Protein AF-A0A7L9AWD6-F1 (afdb_monomer)

Foldseek 3Di:
DDDDDDPDDDPDDDDDDDDDDDLVVLLVVLVVQVVVCVVVVHDDDDDFPCVVVVPHRVSSVVSND

Radius of gyration: 16.6 Å; Cα contacts (8 Å, |Δi|>4): 28; chains: 1; bounding box: 35×27×47 Å

Structure (mmCIF, N/CA/C/O backbone):
data_AF-A0A7L9AWD6-F1
#
_entry.id   AF-A0A7L9AWD6-F1
#
loop_
_atom_site.group_PDB
_atom_site.id
_atom_site.type_symbol
_atom_site.label_atom_id
_atom_site.label_alt_id
_atom_site.label_comp_id
_atom_site.label_asym_id
_atom_site.label_entity_id
_atom_site.label_seq_id
_atom_site.pdbx_PDB_ins_code
_atom_site.Cartn_x
_atom_site.Cartn_y
_atom_site.Cartn_z
_atom_site.occupancy
_atom_site.B_iso_or_equiv
_atom_site.auth_seq_id
_atom_site.auth_comp_id
_atom_site.auth_asym_id
_atom_site.auth_atom_id
_atom_site.pdbx_PDB_model_num
ATOM 1 N N . GLU A 1 1 ? 2.854 -19.360 15.734 1.00 78.94 1 GLU A N 1
ATOM 2 C CA . GLU A 1 1 ? 1.877 -18.732 16.647 1.00 78.94 1 GLU A CA 1
ATOM 3 C C . GLU A 1 1 ? 1.141 -17.604 15.931 1.00 78.94 1 GLU A C 1
ATOM 5 O O . GLU A 1 1 ? 1.809 -16.790 15.295 1.00 78.94 1 GLU A O 1
ATOM 10 N N . PRO A 1 2 ? -0.202 -17.570 15.952 1.00 88.50 2 PRO A N 1
ATOM 11 C CA . PRO A 1 2 ? -0.972 -16.478 15.364 1.00 88.50 2 PRO A CA 1
ATOM 12 C C . PRO A 1 2 ? -0.773 -15.172 16.149 1.00 88.50 2 PRO A C 1
ATOM 14 O O . PRO A 1 2 ? -0.813 -15.159 17.377 1.00 88.50 2 PRO A O 1
ATOM 17 N N . ILE A 1 3 ? -0.600 -14.058 15.434 1.00 91.94 3 ILE A N 1
ATOM 18 C CA .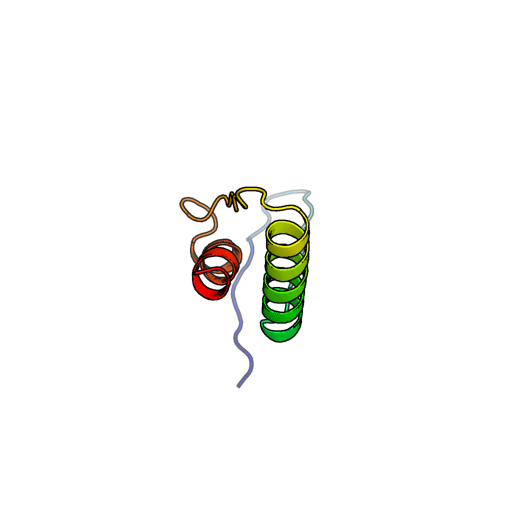 ILE A 1 3 ? -0.504 -12.718 16.028 1.00 91.94 3 ILE A CA 1
ATOM 19 C C . ILE A 1 3 ? -1.920 -12.177 16.254 1.00 91.94 3 ILE A C 1
ATOM 21 O O . ILE A 1 3 ? -2.760 -12.239 15.356 1.00 91.94 3 ILE A O 1
ATOM 25 N N . ARG A 1 4 ? -2.192 -11.635 17.445 1.00 93.31 4 ARG A N 1
ATOM 26 C CA . ARG A 1 4 ? -3.488 -11.042 17.808 1.00 93.31 4 ARG A CA 1
ATOM 27 C C . ARG A 1 4 ? -3.303 -9.593 18.252 1.00 93.31 4 ARG A C 1
ATOM 29 O O . ARG A 1 4 ? -2.403 -9.300 19.035 1.00 93.31 4 ARG A O 1
ATOM 36 N N . HIS A 1 5 ? -4.174 -8.707 17.779 1.00 93.00 5 HIS A N 1
ATOM 37 C CA . HIS A 1 5 ? -4.202 -7.292 18.151 1.00 93.00 5 HIS A CA 1
ATOM 38 C C . HIS A 1 5 ? -5.646 -6.840 18.382 1.00 93.00 5 HIS A C 1
ATOM 40 O O . HIS A 1 5 ? -6.540 -7.240 17.638 1.00 93.00 5 HIS A O 1
ATOM 46 N N . VAL A 1 6 ? -5.866 -5.998 19.395 1.00 95.25 6 VAL A N 1
ATOM 47 C CA . VAL A 1 6 ? -7.152 -5.314 19.593 1.00 95.25 6 VAL A CA 1
ATOM 48 C C . VAL A 1 6 ? -7.280 -4.237 18.520 1.00 95.25 6 VAL A C 1
ATOM 50 O O . VAL A 1 6 ? -6.391 -3.400 18.378 1.00 95.25 6 VAL A O 1
ATOM 53 N N . VAL A 1 7 ? -8.363 -4.289 17.743 1.00 93.31 7 VAL A N 1
ATOM 54 C CA . VAL A 1 7 ? -8.631 -3.310 16.678 1.00 93.31 7 VAL A CA 1
ATOM 55 C C . VAL A 1 7 ? -9.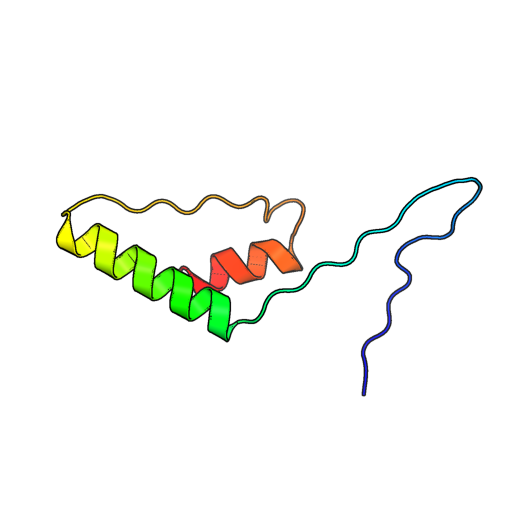303 -2.061 17.249 1.00 93.31 7 VAL A C 1
ATOM 57 O O . VAL A 1 7 ? -8.880 -0.957 16.923 1.00 93.31 7 VAL A O 1
ATOM 60 N N . ASN A 1 8 ? -10.327 -2.224 18.095 1.00 96.00 8 ASN A N 1
ATOM 61 C CA . ASN A 1 8 ? -11.014 -1.131 18.786 1.00 96.00 8 ASN A CA 1
ATOM 62 C C . ASN A 1 8 ? -11.905 -1.653 19.933 1.00 96.00 8 ASN A C 1
ATOM 64 O O . ASN A 1 8 ? -12.464 -2.744 19.807 1.00 96.00 8 ASN A O 1
ATOM 68 N N . ASP A 1 9 ? -12.117 -0.834 20.969 1.00 96.50 9 ASP A N 1
ATOM 69 C CA . ASP A 1 9 ? -13.126 -1.043 22.018 1.00 96.50 9 ASP A CA 1
ATOM 70 C C . ASP A 1 9 ? -14.347 -0.142 21.750 1.00 96.50 9 ASP A C 1
ATOM 72 O O . ASP A 1 9 ? -14.308 1.078 21.930 1.00 96.50 9 ASP A O 1
ATOM 76 N N . TYR A 1 10 ? -15.445 -0.722 21.265 1.00 96.31 10 TYR A N 1
ATOM 77 C CA . TYR A 1 10 ? -16.635 0.034 20.858 1.00 96.31 10 TYR A CA 1
ATOM 78 C C . TYR A 1 10 ? -17.429 0.543 22.072 1.00 96.31 10 TYR A C 1
ATOM 80 O O . TYR A 1 10 ? -17.926 -0.248 22.865 1.00 96.31 10 TYR A O 1
ATOM 88 N N . GLN A 1 11 ? -17.615 1.864 22.181 1.00 96.62 11 GLN A N 1
ATOM 89 C CA . GLN A 1 11 ? -18.454 2.498 23.219 1.00 96.62 11 GLN A CA 1
ATOM 90 C C . GLN A 1 11 ? -19.898 2.779 22.749 1.00 96.62 11 GLN A C 1
ATOM 92 O O . GLN A 1 11 ? -20.701 3.355 23.477 1.00 96.62 11 GLN A O 1
ATOM 97 N N . GLY A 1 12 ? -20.234 2.386 21.520 1.00 96.81 12 GLY A N 1
ATOM 98 C CA . GLY A 1 12 ? -21.528 2.593 20.874 1.00 96.81 12 GLY A CA 1
ATOM 99 C C . GLY A 1 12 ? -21.578 1.882 19.515 1.00 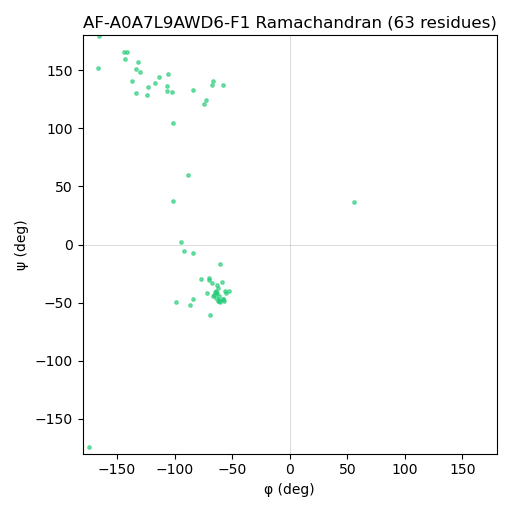96.81 12 GLY A C 1
ATOM 100 O O . GLY A 1 12 ? -20.631 1.165 19.175 1.00 96.81 12 GLY A O 1
ATOM 101 N N . PRO A 1 13 ? -22.655 2.055 18.727 1.00 97.00 13 PRO A N 1
ATOM 102 C CA . PRO A 1 13 ? -22.777 1.426 17.413 1.00 97.00 13 PRO A CA 1
ATOM 103 C C . PRO A 1 13 ? -21.626 1.822 16.480 1.00 97.00 13 PRO A C 1
ATOM 105 O O . PRO A 1 13 ? -21.243 2.988 16.411 1.00 97.00 13 PRO A O 1
ATOM 108 N N . GLY A 1 14 ? -21.087 0.859 15.735 1.00 95.69 14 GLY A N 1
ATOM 109 C CA . GLY A 1 14 ? -19.976 1.090 14.819 1.00 95.69 14 GLY A CA 1
ATOM 110 C C . GLY A 1 14 ? -19.770 -0.066 13.848 1.00 95.69 14 GLY A C 1
ATOM 111 O O . GLY A 1 14 ? -20.493 -1.060 13.879 1.00 95.69 14 GLY A O 1
ATOM 112 N N . VAL A 1 15 ? -18.774 0.081 12.975 1.00 96.06 15 VAL A N 1
ATOM 113 C CA . VAL A 1 15 ? -18.408 -0.912 11.955 1.00 96.06 15 VAL A CA 1
ATOM 114 C C . VAL A 1 15 ? -16.901 -1.164 11.965 1.00 96.06 15 VAL A C 1
ATOM 116 O O . VAL A 1 15 ? -16.126 -0.326 12.430 1.00 96.06 15 VAL A O 1
ATOM 119 N N . ALA A 1 16 ? -16.486 -2.328 11.471 1.00 96.19 16 ALA A N 1
ATOM 120 C CA . ALA A 1 16 ? -15.086 -2.714 11.311 1.00 96.19 16 ALA A CA 1
ATOM 121 C C . ALA A 1 16 ? -14.849 -3.229 9.889 1.00 96.19 16 ALA A C 1
ATOM 123 O O . ALA A 1 16 ? -15.731 -3.856 9.304 1.00 96.19 16 ALA A O 1
ATOM 124 N N . LEU A 1 17 ? -13.641 -3.022 9.366 1.00 96.19 17 LEU A N 1
ATOM 125 C CA . LEU A 1 17 ? -13.177 -3.622 8.117 1.00 96.19 17 LEU A CA 1
ATOM 126 C C . LEU A 1 17 ? -11.769 -4.187 8.317 1.00 96.19 17 LEU A C 1
ATOM 128 O O . LEU A 1 17 ? -10.884 -3.492 8.813 1.00 96.19 17 LEU A O 1
ATOM 132 N N . GLY A 1 18 ? -11.569 -5.437 7.903 1.00 94.19 18 GLY A N 1
ATOM 133 C CA . GLY A 1 18 ? -10.258 -6.070 7.796 1.00 94.19 18 GLY A CA 1
ATOM 134 C C . GLY A 1 18 ? -9.851 -6.191 6.332 1.00 94.19 18 GLY A C 1
ATOM 135 O O . GLY A 1 18 ? -10.664 -6.565 5.491 1.00 94.19 18 GLY A O 1
ATOM 136 N N . MET A 1 19 ? -8.594 -5.883 6.031 1.00 95.44 19 MET A N 1
ATOM 137 C CA . MET A 1 19 ? -8.018 -6.027 4.695 1.00 95.44 19 MET A CA 1
ATOM 138 C C . MET A 1 19 ? -6.663 -6.713 4.803 1.00 95.44 19 MET A C 1
ATOM 140 O O . MET A 1 19 ? -5.971 -6.579 5.814 1.00 95.44 19 MET A O 1
ATOM 144 N N . PHE A 1 20 ? -6.278 -7.430 3.755 1.00 95.56 20 PHE A N 1
ATOM 145 C CA . PHE A 1 20 ? -4.968 -8.052 3.653 1.00 95.56 20 PHE A CA 1
ATOM 146 C C . PHE A 1 20 ? -4.462 -7.986 2.215 1.00 95.56 20 PHE A C 1
ATOM 148 O O . PHE A 1 20 ? -5.236 -7.845 1.269 1.00 95.56 20 PHE A O 1
ATOM 155 N N . ASN A 1 21 ? -3.151 -8.129 2.070 1.00 97.62 21 ASN A N 1
ATOM 156 C CA . ASN A 1 21 ? -2.512 -8.428 0.801 1.00 97.62 21 ASN A CA 1
ATOM 157 C C . ASN A 1 21 ? -1.320 -9.359 1.059 1.00 97.62 21 ASN A C 1
ATOM 159 O O . ASN A 1 21 ? -0.909 -9.539 2.208 1.00 97.62 21 ASN A O 1
ATOM 163 N N . THR A 1 22 ? -0.796 -9.975 0.006 1.00 97.62 22 THR A N 1
ATOM 164 C CA . THR A 1 22 ? 0.347 -10.887 0.086 1.00 97.62 22 THR A CA 1
ATOM 165 C C . THR A 1 22 ? 1.536 -10.288 -0.640 1.00 97.62 22 THR A C 1
ATOM 167 O O . THR A 1 22 ? 1.374 -9.668 -1.688 1.00 97.62 22 THR A O 1
ATOM 170 N N . ASP A 1 23 ? 2.738 -10.516 -0.117 1.00 97.88 23 ASP A N 1
ATOM 171 C CA . ASP A 1 23 ? 3.960 -10.033 -0.762 1.00 97.88 23 ASP A CA 1
ATOM 172 C C . ASP A 1 23 ? 4.077 -10.541 -2.205 1.00 97.88 23 ASP A C 1
ATOM 174 O O . ASP A 1 23 ? 4.421 -9.765 -3.087 1.00 97.88 23 ASP A O 1
ATOM 178 N N . ALA A 1 24 ? 3.711 -11.804 -2.463 1.00 98.31 24 ALA A N 1
ATOM 179 C CA . ALA A 1 24 ? 3.713 -12.379 -3.808 1.00 98.31 24 ALA A CA 1
ATOM 180 C C . ALA A 1 24 ? 2.839 -11.567 -4.777 1.00 98.31 24 ALA A C 1
ATOM 182 O O . ALA A 1 24 ? 3.311 -11.149 -5.831 1.00 98.31 24 ALA A O 1
ATOM 183 N N . SER A 1 25 ? 1.603 -11.241 -4.380 1.00 98.19 25 SER A N 1
ATOM 184 C CA . SER A 1 25 ? 0.721 -10.416 -5.211 1.00 98.19 25 SER A CA 1
ATOM 185 C C . SER A 1 25 ? 1.271 -9.004 -5.437 1.00 98.19 25 SER A C 1
ATOM 187 O O . SER A 1 25 ? 1.041 -8.437 -6.504 1.00 98.19 25 SER A O 1
ATOM 189 N N . ILE A 1 26 ? 1.958 -8.416 -4.452 1.00 98.19 26 ILE A N 1
ATOM 190 C CA . ILE A 1 26 ? 2.533 -7.068 -4.572 1.00 98.19 26 ILE A CA 1
ATOM 191 C C . ILE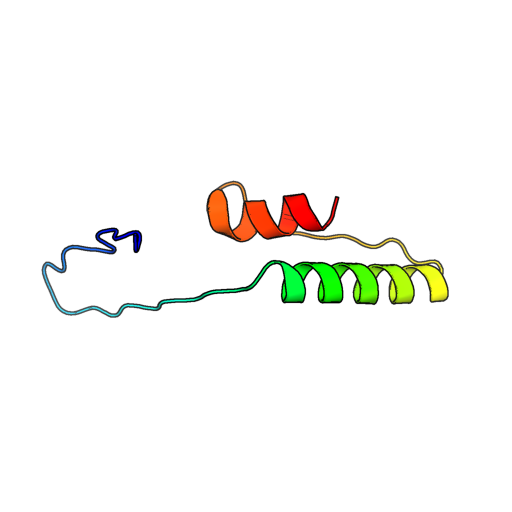 A 1 26 ? 3.745 -7.091 -5.514 1.00 98.19 26 ILE A C 1
ATOM 193 O O . ILE A 1 26 ? 3.868 -6.206 -6.359 1.00 98.19 26 ILE A O 1
ATOM 197 N N . VAL A 1 27 ? 4.601 -8.113 -5.414 1.00 98.31 27 VAL A N 1
ATOM 198 C CA . VAL A 1 27 ? 5.764 -8.318 -6.295 1.00 98.31 27 VAL A CA 1
ATOM 199 C C . VAL A 1 27 ? 5.317 -8.515 -7.740 1.00 98.31 27 VAL A C 1
ATOM 201 O O . VAL A 1 27 ? 5.817 -7.832 -8.634 1.00 98.31 27 VAL A O 1
ATOM 204 N N . ASP A 1 28 ? 4.340 -9.392 -7.975 1.00 98.44 28 ASP A N 1
ATOM 205 C CA . ASP A 1 28 ? 3.828 -9.657 -9.323 1.00 98.44 28 ASP A CA 1
ATOM 206 C C . ASP A 1 28 ? 3.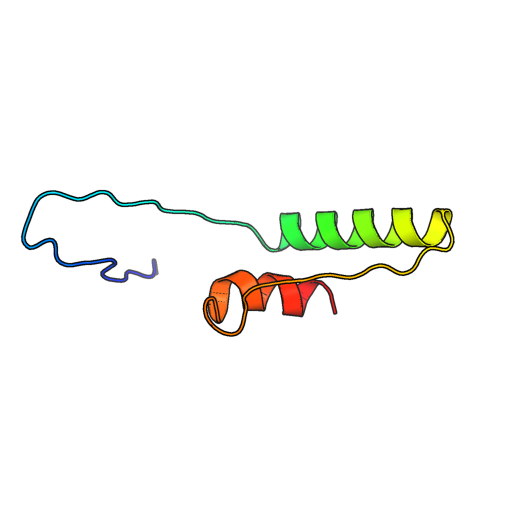207 -8.398 -9.943 1.00 98.44 28 ASP A C 1
ATOM 208 O O . ASP A 1 28 ? 3.394 -8.113 -11.134 1.00 98.44 28 ASP A O 1
ATOM 212 N N . PHE A 1 29 ? 2.517 -7.597 -9.126 1.00 98.25 29 PHE A N 1
ATOM 213 C CA . PHE A 1 29 ? 1.973 -6.309 -9.542 1.00 98.25 29 PHE A CA 1
ATOM 214 C C . PHE A 1 29 ? 3.076 -5.289 -9.870 1.00 98.25 29 PHE A C 1
ATOM 216 O O . PHE A 1 29 ? 2.998 -4.623 -10.908 1.00 98.25 29 PHE A O 1
ATOM 223 N N . ALA A 1 30 ? 4.118 -5.192 -9.041 1.00 97.94 30 ALA A N 1
ATOM 224 C CA . ALA A 1 30 ? 5.263 -4.316 -9.281 1.00 97.94 30 ALA A CA 1
ATOM 225 C C . ALA A 1 30 ? 5.983 -4.686 -10.582 1.00 97.94 30 ALA A C 1
ATOM 227 O O . ALA A 1 30 ? 6.177 -3.836 -11.453 1.00 97.94 30 ALA A O 1
ATOM 228 N N . HIS A 1 31 ? 6.292 -5.970 -10.762 1.00 97.75 31 HIS A N 1
ATOM 229 C CA . HIS A 1 31 ? 6.969 -6.476 -11.950 1.00 97.75 31 HIS A CA 1
ATOM 230 C C . HIS A 1 31 ? 6.150 -6.233 -13.227 1.00 97.75 31 HIS A C 1
ATOM 232 O O . HIS A 1 31 ? 6.682 -5.746 -14.228 1.00 97.75 31 HIS A O 1
ATOM 238 N N . SER A 1 32 ? 4.840 -6.490 -13.179 1.00 98.25 32 SER A N 1
ATOM 239 C CA . SER A 1 32 ? 3.939 -6.236 -14.311 1.00 98.25 32 SER A CA 1
ATOM 240 C C . SER A 1 32 ? 3.870 -4.745 -14.664 1.00 98.25 32 SER A C 1
ATOM 242 O O . SER A 1 32 ? 3.919 -4.383 -15.841 1.00 98.25 32 SER A O 1
ATOM 244 N N . SER A 1 33 ? 3.813 -3.876 -13.650 1.00 97.94 33 SER A N 1
ATOM 245 C CA . SER A 1 33 ? 3.783 -2.418 -13.825 1.00 97.94 33 SER A CA 1
ATOM 246 C C . SER A 1 33 ? 5.084 -1.885 -14.432 1.00 97.94 33 SER A C 1
ATOM 248 O O . SER A 1 33 ? 5.046 -1.071 -15.356 1.00 97.94 33 SER A O 1
ATOM 250 N N . LEU A 1 34 ? 6.233 -2.376 -13.957 1.00 97.12 34 LEU A N 1
ATOM 251 C CA . LEU A 1 34 ? 7.556 -2.004 -14.466 1.00 97.12 34 LEU A CA 1
ATOM 252 C C . LEU A 1 34 ? 7.746 -2.440 -15.920 1.00 97.12 34 LEU A C 1
ATOM 254 O O . LEU A 1 34 ? 8.173 -1.632 -16.744 1.00 97.12 34 LEU A O 1
ATOM 258 N N . LYS A 1 35 ? 7.377 -3.683 -16.257 1.00 98.12 35 LYS A N 1
ATOM 259 C CA . LYS A 1 35 ? 7.455 -4.191 -17.634 1.00 98.12 35 LYS A CA 1
ATOM 260 C C . LYS A 1 35 ? 6.636 -3.329 -18.593 1.00 98.12 35 LYS A C 1
ATOM 262 O O . LYS A 1 35 ? 7.130 -2.910 -19.634 1.00 98.12 35 LYS A O 1
ATOM 267 N N . TYR A 1 36 ? 5.408 -3.001 -18.206 1.00 98.06 36 TYR A N 1
ATOM 268 C CA . TYR A 1 36 ? 4.524 -2.170 -19.014 1.00 98.06 36 TYR A CA 1
ATOM 269 C C . TYR A 1 36 ? 5.051 -0.743 -19.219 1.00 98.06 36 TYR A C 1
ATOM 271 O O . TYR A 1 36 ? 4.963 -0.196 -20.321 1.00 98.06 36 TYR A O 1
ATOM 279 N N . ALA A 1 37 ? 5.604 -0.133 -18.167 1.00 98.12 37 ALA A N 1
ATOM 280 C CA . ALA A 1 37 ? 6.209 1.193 -18.250 1.00 98.12 37 ALA A CA 1
ATOM 281 C C . ALA A 1 37 ? 7.455 1.193 -19.151 1.00 98.12 37 ALA A C 1
ATOM 283 O O . ALA A 1 37 ? 7.613 2.097 -19.977 1.00 98.12 37 ALA A O 1
ATOM 284 N N . LEU A 1 38 ? 8.288 0.150 -19.046 1.00 97.69 38 LEU A N 1
ATOM 285 C CA . LEU A 1 38 ? 9.479 -0.037 -19.872 1.00 97.69 38 LEU A CA 1
ATOM 286 C C . LEU A 1 38 ? 9.124 -0.166 -21.358 1.00 97.69 38 LEU A C 1
ATOM 288 O O . LEU A 1 38 ? 9.691 0.558 -22.179 1.00 97.69 38 LEU A O 1
ATOM 292 N N . ASP A 1 39 ? 8.140 -1.004 -21.694 1.00 98.44 39 ASP A N 1
ATOM 293 C CA . ASP A 1 39 ? 7.683 -1.210 -23.076 1.00 98.44 39 ASP A CA 1
ATOM 294 C C . ASP A 1 39 ? 7.183 0.097 -23.719 1.00 98.44 39 ASP A C 1
ATOM 296 O O . ASP A 1 39 ? 7.345 0.325 -24.920 1.00 98.44 39 ASP A O 1
ATOM 300 N N . ARG A 1 40 ? 6.609 0.996 -22.911 1.00 98.00 40 ARG A N 1
ATOM 301 C CA . ARG A 1 40 ? 6.101 2.305 -23.351 1.00 98.00 40 ARG A CA 1
ATOM 302 C C . ARG A 1 40 ? 7.102 3.445 -23.250 1.00 98.00 40 ARG A C 1
ATOM 304 O O . ARG A 1 40 ? 6.793 4.545 -23.704 1.00 98.00 40 ARG A O 1
ATOM 311 N N . LYS A 1 41 ? 8.284 3.200 -22.681 1.00 97.81 41 LYS A N 1
ATOM 312 C CA . LYS A 1 41 ? 9.295 4.226 -22.382 1.00 97.81 41 LYS A CA 1
ATOM 313 C C . LYS A 1 41 ? 8.743 5.354 -21.503 1.00 97.81 41 LYS A C 1
ATOM 315 O O . LYS A 1 41 ? 9.080 6.521 -21.704 1.00 97.81 41 LYS A O 1
ATOM 320 N N . TYR A 1 42 ? 7.865 5.018 -20.559 1.00 97.81 42 TYR A N 1
ATOM 321 C CA . TYR A 1 42 ? 7.240 5.984 -19.656 1.00 97.81 42 TYR A CA 1
ATOM 322 C C . TYR A 1 42 ? 7.832 5.899 -18.249 1.00 97.81 42 TYR A C 1
ATOM 324 O O . TYR A 1 42 ? 8.172 4.806 -17.794 1.00 97.81 42 TYR A O 1
ATOM 332 N N . PRO A 1 43 ? 7.927 7.033 -17.532 1.00 96.81 43 PRO A N 1
ATOM 333 C CA . PRO A 1 43 ? 8.249 6.999 -16.116 1.00 96.81 43 PRO A CA 1
ATOM 334 C C . PRO A 1 43 ? 7.103 6.341 -15.332 1.00 96.81 43 PRO A C 1
ATOM 336 O O . PRO A 1 43 ? 5.926 6.579 -15.612 1.00 96.81 43 PRO A O 1
ATOM 339 N N . LEU A 1 44 ? 7.453 5.527 -14.334 1.00 96.31 44 LEU A N 1
ATOM 340 C CA . LEU A 1 44 ? 6.511 4.912 -13.401 1.00 96.31 44 LEU A CA 1
ATOM 341 C C . LEU A 1 44 ? 6.619 5.598 -12.037 1.00 96.31 44 LEU A C 1
ATOM 343 O O . LEU A 1 44 ? 7.716 5.754 -11.505 1.00 96.31 44 LEU A O 1
ATOM 347 N N . TYR A 1 45 ? 5.476 5.960 -11.459 1.00 95.81 45 TYR A N 1
ATOM 348 C CA . TYR A 1 45 ? 5.393 6.556 -10.129 1.00 95.81 45 TYR A CA 1
ATOM 349 C C . TYR A 1 45 ? 4.465 5.724 -9.246 1.00 95.81 45 TYR A C 1
ATOM 351 O O . TYR A 1 45 ? 3.320 5.468 -9.618 1.00 95.81 45 TYR A O 1
ATOM 3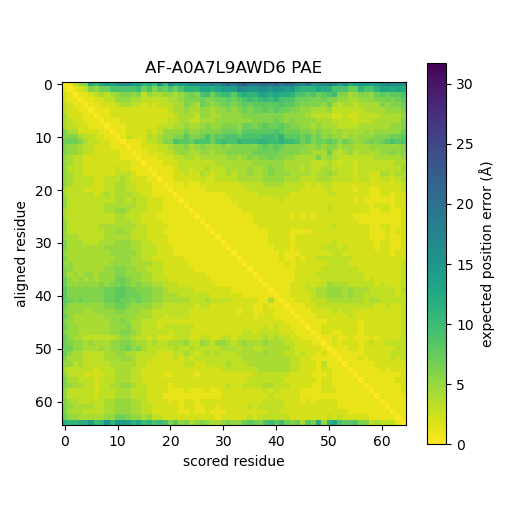59 N N . LEU A 1 46 ? 4.944 5.344 -8.062 1.00 96.25 46 LEU A N 1
ATOM 360 C CA . LEU A 1 46 ? 4.122 4.783 -6.993 1.00 96.25 46 LEU A CA 1
ATOM 361 C C . LEU A 1 46 ? 3.863 5.867 -5.944 1.00 96.25 46 LEU A C 1
ATOM 363 O O . LEU A 1 46 ? 4.798 6.499 -5.452 1.00 96.25 46 LEU A O 1
ATOM 367 N N . SER A 1 47 ? 2.604 6.037 -5.552 1.00 96.12 47 SER A N 1
ATOM 368 C CA . SER A 1 47 ? 2.217 6.835 -4.391 1.00 96.12 47 SER A CA 1
ATOM 369 C C . SER A 1 47 ? 1.540 5.946 -3.351 1.00 96.12 47 SER A C 1
ATOM 371 O O . SER A 1 47 ? 0.759 5.055 -3.675 1.00 96.12 47 SER A O 1
ATOM 373 N N . THR A 1 48 ? 1.870 6.170 -2.081 1.00 96.25 48 THR A N 1
ATOM 374 C CA . THR A 1 48 ? 1.273 5.462 -0.943 1.00 96.25 48 THR A CA 1
ATOM 375 C C . THR A 1 48 ? 1.070 6.435 0.216 1.00 96.25 48 THR A C 1
ATOM 377 O O . THR A 1 48 ? 1.629 7.535 0.228 1.00 96.25 48 THR A O 1
ATOM 380 N N . LYS A 1 49 ? 0.279 6.043 1.215 1.00 95.94 49 LYS A N 1
ATOM 381 C CA . LYS A 1 49 ? 0.048 6.800 2.452 1.00 95.94 49 LYS A CA 1
ATOM 382 C C . LYS A 1 49 ? 0.864 6.228 3.615 1.00 95.94 49 LYS A C 1
ATOM 384 O O . LYS A 1 49 ? 0.409 6.216 4.763 1.00 95.94 49 LYS A O 1
ATOM 389 N N . ASN A 1 50 ? 2.091 5.784 3.341 1.00 93.44 50 ASN A N 1
ATOM 390 C CA . ASN A 1 50 ? 2.974 5.100 4.292 1.00 93.44 50 ASN A CA 1
ATOM 391 C C . ASN A 1 50 ? 3.347 5.927 5.539 1.00 93.44 50 ASN A C 1
ATOM 393 O O . ASN A 1 50 ? 3.780 5.360 6.536 1.00 93.44 50 ASN A O 1
ATOM 397 N N . THR A 1 51 ? 3.161 7.249 5.542 1.00 93.94 51 THR A N 1
ATOM 398 C CA . THR A 1 51 ? 3.368 8.072 6.750 1.00 93.94 51 THR A CA 1
ATOM 399 C C . THR A 1 51 ? 2.336 7.782 7.845 1.00 93.94 51 THR A C 1
ATOM 401 O O . THR A 1 51 ? 2.670 7.823 9.031 1.0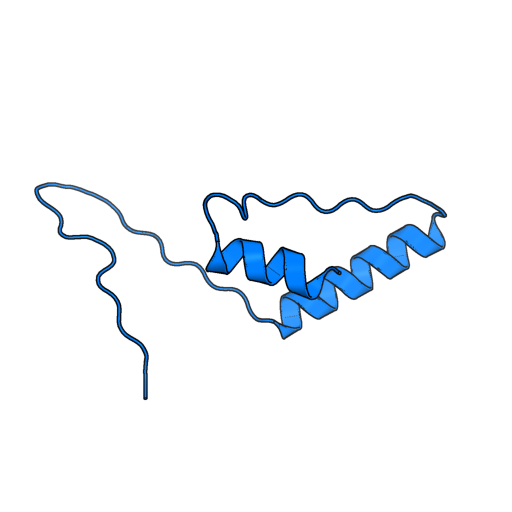0 93.94 51 THR A O 1
ATOM 404 N N . ILE A 1 52 ? 1.103 7.438 7.455 1.00 95.19 52 ILE A N 1
ATOM 405 C CA . ILE A 1 52 ? 0.011 7.054 8.361 1.00 95.19 52 ILE A CA 1
ATOM 406 C C . ILE A 1 52 ? -0.101 5.530 8.426 1.00 95.19 52 ILE A C 1
ATOM 408 O O . ILE A 1 52 ? -0.080 4.947 9.510 1.00 95.19 52 ILE A O 1
ATOM 412 N N . LEU A 1 53 ? -0.140 4.867 7.268 1.00 93.62 53 LEU A N 1
ATOM 413 C CA . LEU A 1 53 ? -0.213 3.411 7.147 1.00 93.62 53 LEU A CA 1
ATOM 414 C C . LEU A 1 53 ? 1.191 2.794 7.139 1.00 93.62 53 LEU A C 1
ATOM 416 O O . LEU A 1 53 ? 1.598 2.122 6.196 1.00 93.62 53 LEU A O 1
ATOM 420 N N . LYS A 1 54 ? 1.937 3.020 8.225 1.00 93.50 54 LYS A N 1
ATOM 421 C CA . LYS A 1 54 ? 3.372 2.697 8.318 1.00 93.50 54 LYS A CA 1
ATOM 422 C C . LYS A 1 54 ? 3.720 1.256 7.963 1.00 93.50 54 LYS A C 1
ATOM 424 O O . LYS A 1 54 ? 4.734 1.026 7.320 1.00 93.50 54 LYS A O 1
ATOM 429 N N . LYS A 1 55 ? 2.900 0.291 8.388 1.00 93.69 55 LYS A N 1
ATOM 430 C CA . LYS A 1 55 ? 3.150 -1.135 8.128 1.00 93.69 55 LYS A CA 1
ATOM 431 C C . LYS A 1 55 ? 2.595 -1.587 6.779 1.00 93.69 55 LYS A C 1
ATOM 433 O O . LYS A 1 55 ? 3.326 -2.178 6.000 1.00 93.69 55 LYS A O 1
ATOM 438 N N . TYR A 1 56 ? 1.318 -1.310 6.513 1.00 96.12 56 TYR A N 1
ATOM 439 C CA . TYR A 1 56 ? 0.634 -1.820 5.323 1.00 96.12 56 TYR A CA 1
ATOM 440 C C . TYR A 1 56 ? 1.167 -1.165 4.043 1.00 96.12 56 TYR A C 1
ATOM 442 O O . TYR A 1 56 ? 1.777 -1.834 3.219 1.00 96.12 56 TYR A O 1
ATOM 450 N N . ASP A 1 57 ? 1.054 0.158 3.925 1.00 96.56 57 ASP A N 1
ATOM 451 C CA . ASP A 1 57 ? 1.560 0.902 2.765 1.00 96.56 57 ASP A CA 1
ATOM 452 C C . ASP A 1 57 ? 3.091 0.935 2.722 1.00 96.56 57 ASP A C 1
ATOM 454 O O . ASP A 1 57 ? 3.681 0.973 1.643 1.00 96.56 57 ASP A O 1
ATOM 458 N N . GLY A 1 58 ? 3.744 0.876 3.890 1.00 96.25 58 GLY A N 1
ATOM 459 C CA . GLY A 1 58 ? 5.193 0.687 3.972 1.00 96.25 58 GLY A CA 1
ATOM 460 C C . GLY A 1 58 ? 5.642 -0.570 3.229 1.00 96.25 58 GLY A C 1
ATOM 461 O O . GLY A 1 58 ? 6.592 -0.504 2.456 1.00 96.25 58 GLY A O 1
ATOM 462 N N . ARG A 1 59 ? 4.896 -1.677 3.352 1.00 96.88 59 ARG A N 1
ATOM 463 C CA . ARG A 1 59 ? 5.220 -2.923 2.649 1.00 96.88 59 ARG A CA 1
ATOM 464 C C . ARG A 1 59 ? 5.137 -2.784 1.129 1.00 96.88 59 ARG A C 1
ATOM 466 O O . ARG A 1 59 ? 6.021 -3.280 0.441 1.00 96.88 59 ARG A O 1
ATOM 473 N N . PHE A 1 60 ? 4.135 -2.069 0.612 1.00 97.56 60 PHE A N 1
ATOM 474 C CA . PHE A 1 60 ? 4.043 -1.759 -0.820 1.00 97.56 60 PHE A CA 1
ATOM 475 C C . PHE A 1 60 ? 5.231 -0.927 -1.292 1.00 97.56 60 PHE A C 1
ATOM 477 O O . PHE A 1 60 ? 5.855 -1.273 -2.290 1.00 97.56 60 PHE A O 1
ATOM 484 N N . LYS A 1 61 ? 5.558 0.146 -0.561 1.00 95.56 61 LYS A N 1
ATOM 485 C CA . LYS A 1 61 ? 6.701 1.004 -0.885 1.00 95.56 61 LYS A CA 1
ATOM 486 C C . LYS A 1 61 ? 8.001 0.199 -0.919 1.00 95.56 61 LYS A C 1
ATOM 488 O O . LYS A 1 61 ? 8.770 0.362 -1.854 1.00 95.56 61 LYS A O 1
ATOM 493 N N . ASP A 1 62 ? 8.237 -0.640 0.083 1.00 95.75 62 ASP A N 1
ATOM 494 C CA . ASP A 1 62 ? 9.495 -1.376 0.214 1.00 95.75 62 ASP A CA 1
ATOM 495 C C . ASP A 1 62 ? 9.647 -2.473 -0.852 1.00 95.75 62 ASP A C 1
ATOM 497 O O . ASP A 1 62 ? 10.764 -2.756 -1.259 1.00 95.75 62 ASP A O 1
ATOM 501 N N . ILE A 1 63 ? 8.546 -3.068 -1.330 1.00 96.38 63 ILE A N 1
ATOM 502 C CA . ILE A 1 63 ? 8.571 -4.062 -2.420 1.00 96.38 63 ILE A CA 1
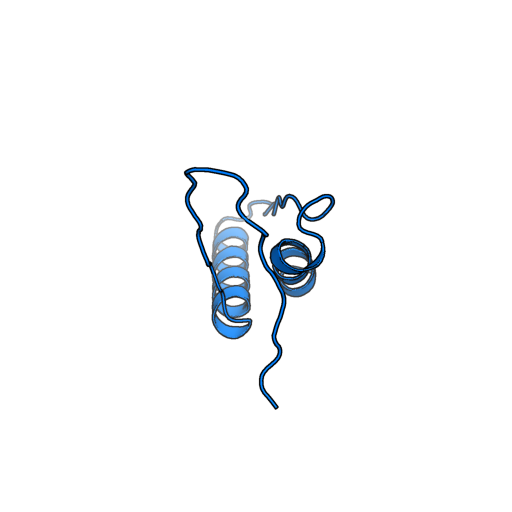ATOM 503 C C . ILE A 1 63 ? 8.758 -3.408 -3.801 1.00 96.38 63 ILE A C 1
ATOM 505 O O . ILE A 1 63 ? 9.308 -4.030 -4.704 1.00 96.38 63 ILE A O 1
ATOM 509 N N . PHE A 1 64 ? 8.286 -2.173 -3.990 1.00 94.62 64 PHE A N 1
ATOM 510 C CA . PHE A 1 64 ? 8.373 -1.456 -5.269 1.00 94.62 64 PHE A CA 1
ATOM 511 C C . PHE A 1 64 ? 9.710 -0.735 -5.518 1.00 94.62 64 PHE A C 1
ATOM 513 O O . PHE A 1 64 ? 9.880 -0.176 -6.604 1.00 94.62 64 PHE A O 1
ATOM 520 N N . GLN A 1 65 ? 10.609 -0.686 -4.528 1.00 80.38 65 GLN A N 1
ATOM 521 C CA . GLN A 1 65 ? 11.955 -0.106 -4.653 1.00 80.38 65 GLN A CA 1
ATOM 522 C C . GLN A 1 65 ? 12.960 -1.117 -5.199 1.00 80.38 65 GLN A C 1
ATOM 524 O O . GLN A 1 65 ? 13.830 -0.667 -5.976 1.00 80.38 65 GLN A O 1
#

Mean predicted aligned error: 3.4 Å

Solvent-accessible surface area (backbone atoms only — not comparable to full-atom values): 4511 Å² total; per-residue (Å²)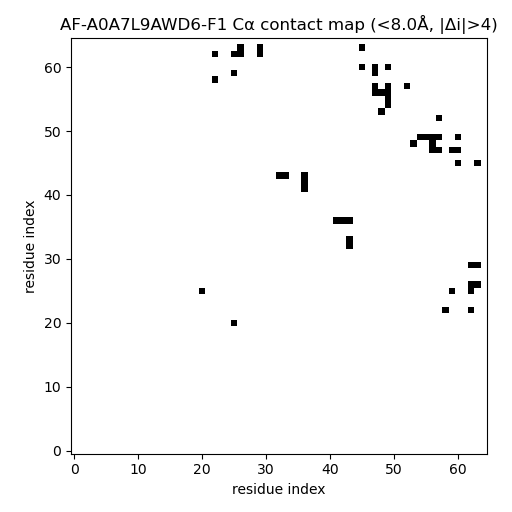: 133,88,88,85,78,89,87,77,86,79,92,62,95,83,86,85,86,88,85,87,85,52,71,67,61,52,46,54,49,44,54,53,51,50,52,56,25,58,79,66,75,46,92,81,86,89,84,75,60,31,90,78,38,49,67,67,35,32,49,55,55,67,69,67,108

Organism: NCBI:txid2777761

Nearest PDB structures (foldseek):
  8t7o-assembly1_B  TM=9.269E-01  e=2.186E-04  Homo sapiens
  2uxq-assembly2_D  TM=9.790E-01  e=9.247E-03  Desulfotalea psychrophila
  2uxr-assembly1_B  TM=9.697E-01  e=9.911E-03  Desulfotalea psychrophila
  4y1p-assembly1_A-2  TM=7.924E-01  e=2.407E-01  Sulfolobus acidocaldarius DSM 639

pLDDT: mean 95.72, std 3.41, range [78.94, 98.44]

InterPro domains:
  IPR004790 Isocitrate dehydrogenase NADP-dependent [PTHR11822] (4-65)

Sequence (65 aa):
EPIRHVVNDYQGPGVALGMFNTDASIVDFAHSSLKYALDRKYPLYLSTKNTILKKYDGRFKDIFQ

Secondary structure (DSSP, 8-state):
----------SSS---------HHHHHHHHHHHHHHHHHHT--------TTTSTTHHHHHHHH--